Protein AF-A0A453DTL7-F1 (afdb_monomer)

Nearest PDB structures (foldseek):
  7zao-assembly2_B  TM=3.816E-01  e=9.076E-02  Brachyspira pilosicoli
  5bka-assembly2_E  TM=5.381E-01  e=7.981E+00  Streptomyces coelicolor A3(2)
  5npy-assembly1_A  TM=2.103E-01  e=2.756E+00  Helicobacter pylori G27

Radius of gyration: 17.61 Å; Cα contacts (8 Å, |Δi|>4): 319; chains: 1; bounding box: 48×35×59 Å

Structure (mmCIF, N/CA/C/O backbone):
data_AF-A0A453DTL7-F1
#
_entry.id   AF-A0A453DTL7-F1
#
loop_
_atom_site.group_PDB
_atom_site.id
_atom_site.type_symbol
_atom_site.label_atom_id
_atom_site.label_alt_id
_atom_site.label_comp_id
_atom_site.label_asym_id
_atom_site.label_entity_id
_atom_site.label_seq_id
_atom_site.pdbx_PDB_ins_code
_atom_site.Cartn_x
_atom_site.Cartn_y
_atom_site.Cartn_z
_atom_site.occupancy
_atom_site.B_iso_or_equiv
_atom_site.auth_seq_id
_atom_site.auth_comp_id
_atom_site.auth_asym_id
_atom_site.auth_atom_id
_atom_site.pdbx_PDB_model_num
ATOM 1 N N . LYS A 1 1 ? 37.326 -7.568 -4.468 1.00 31.36 1 LYS A N 1
ATOM 2 C CA . LYS A 1 1 ? 36.162 -8.487 -4.521 1.00 31.36 1 LYS A CA 1
ATOM 3 C C . LYS A 1 1 ? 35.370 -8.318 -3.227 1.00 31.36 1 LYS A C 1
ATOM 5 O O . LYS A 1 1 ? 35.712 -8.954 -2.245 1.00 31.36 1 LYS A O 1
ATOM 10 N N . PHE A 1 2 ? 34.378 -7.429 -3.206 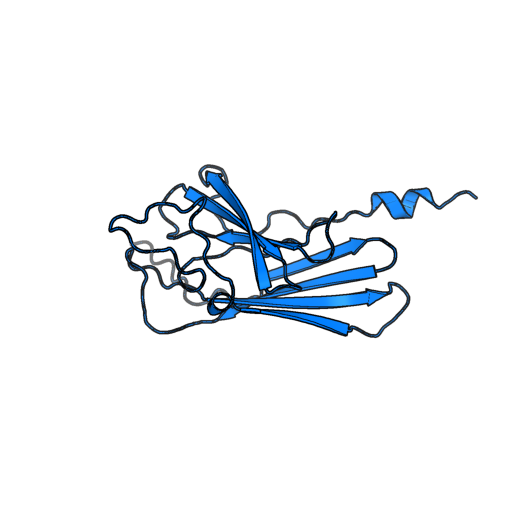1.00 27.44 2 PHE A N 1
ATOM 11 C CA . PHE A 1 2 ? 33.428 -7.337 -2.096 1.00 27.44 2 PHE A CA 1
ATOM 12 C C . PHE A 1 2 ? 32.193 -8.141 -2.488 1.00 27.44 2 PHE A C 1
ATOM 14 O O . PHE A 1 2 ? 31.321 -7.650 -3.198 1.00 27.44 2 PHE A O 1
ATOM 21 N N . GLY A 1 3 ? 32.184 -9.417 -2.111 1.00 32.81 3 GLY A N 1
ATOM 22 C CA . GLY A 1 3 ? 30.976 -10.226 -2.146 1.00 32.81 3 GLY A CA 1
ATOM 23 C C . GLY A 1 3 ? 30.148 -9.876 -0.922 1.00 32.81 3 GLY A C 1
ATOM 24 O O . GLY A 1 3 ? 30.320 -10.493 0.123 1.00 32.81 3 GLY A O 1
ATOM 25 N N . ILE A 1 4 ? 29.288 -8.866 -1.030 1.00 35.31 4 ILE A N 1
ATOM 26 C CA . ILE A 1 4 ? 28.167 -8.745 -0.100 1.00 35.31 4 ILE A CA 1
ATOM 27 C C . ILE A 1 4 ? 27.134 -9.737 -0.624 1.00 35.31 4 ILE A C 1
ATOM 29 O O . ILE A 1 4 ? 26.392 -9.435 -1.555 1.00 35.31 4 ILE A O 1
ATOM 33 N N . GLY A 1 5 ? 27.169 -10.961 -0.098 1.00 32.22 5 GLY A N 1
ATOM 34 C CA . GLY A 1 5 ? 26.092 -11.920 -0.296 1.00 32.22 5 GLY A CA 1
ATOM 35 C C . GLY A 1 5 ? 24.823 -11.330 0.307 1.00 32.22 5 GLY A C 1
ATOM 36 O O . GLY A 1 5 ? 24.683 -11.280 1.525 1.00 32.22 5 GLY A O 1
ATOM 37 N N . VAL A 1 6 ? 23.915 -10.853 -0.544 1.00 43.00 6 VAL A N 1
ATOM 38 C CA . VAL A 1 6 ? 22.593 -10.325 -0.159 1.00 43.00 6 VAL A CA 1
ATOM 39 C C . VAL A 1 6 ? 21.593 -11.479 0.004 1.00 43.00 6 VAL A C 1
ATOM 41 O O . VAL A 1 6 ? 20.401 -11.336 -0.245 1.00 43.00 6 VAL A O 1
ATOM 44 N N . ASP A 1 7 ? 22.073 -12.655 0.406 1.00 35.25 7 ASP A N 1
ATOM 45 C CA . ASP A 1 7 ? 21.286 -13.889 0.357 1.00 35.25 7 ASP A CA 1
ATOM 46 C C . ASP A 1 7 ? 20.542 -14.182 1.666 1.00 35.25 7 ASP A C 1
ATOM 48 O O . ASP A 1 7 ? 19.931 -15.239 1.796 1.00 35.25 7 ASP A O 1
ATOM 52 N N . ASN A 1 8 ? 20.547 -13.267 2.646 1.00 33.91 8 ASN A N 1
ATOM 53 C CA . ASN A 1 8 ? 19.852 -13.515 3.914 1.00 33.91 8 ASN A CA 1
ATOM 54 C C . ASN A 1 8 ? 19.381 -12.263 4.674 1.00 33.91 8 ASN A C 1
ATOM 56 O O . ASN A 1 8 ? 19.462 -12.193 5.900 1.00 33.91 8 ASN A O 1
ATOM 60 N N . ILE A 1 9 ? 18.824 -11.275 3.967 1.00 40.41 9 ILE A N 1
ATOM 61 C CA . ILE A 1 9 ? 17.863 -10.374 4.615 1.00 40.41 9 ILE A CA 1
ATOM 62 C C . ILE A 1 9 ? 16.555 -11.160 4.650 1.00 40.41 9 ILE A C 1
ATOM 64 O O . ILE A 1 9 ? 15.926 -11.363 3.609 1.00 40.41 9 ILE A O 1
ATOM 68 N N . TYR A 1 10 ? 16.190 -11.684 5.824 1.00 35.97 10 TYR A N 1
ATOM 69 C CA . TYR A 1 10 ? 14.863 -12.250 6.062 1.00 35.97 10 TYR A CA 1
ATOM 70 C C . TYR A 1 10 ? 13.825 -11.356 5.385 1.00 35.97 10 TYR A C 1
ATOM 72 O O . TYR A 1 10 ? 13.902 -10.136 5.515 1.00 35.97 10 TYR A O 1
ATOM 80 N N . ALA A 1 11 ? 12.880 -11.953 4.655 1.00 47.69 11 ALA A N 1
ATOM 81 C CA . ALA A 1 11 ? 11.751 -11.246 4.063 1.00 47.69 11 ALA A CA 1
ATOM 82 C C . ALA A 1 11 ? 10.871 -10.685 5.190 1.00 47.69 11 ALA A C 1
ATOM 84 O O . ALA A 1 11 ? 9.817 -11.234 5.503 1.00 47.69 11 ALA A O 1
ATOM 85 N N . GLN A 1 12 ? 11.346 -9.645 5.872 1.00 51.72 12 GLN A N 1
ATOM 86 C CA . GLN A 1 12 ? 10.596 -8.932 6.875 1.00 51.72 12 GLN A CA 1
ATOM 87 C C . GLN A 1 12 ? 9.501 -8.212 6.095 1.00 51.72 12 GLN A C 1
ATOM 89 O O . GLN A 1 12 ? 9.812 -7.348 5.274 1.00 51.72 12 GLN A O 1
ATOM 94 N N . PRO A 1 13 ? 8.228 -8.609 6.258 1.00 59.41 13 PRO A N 1
ATOM 95 C CA . PRO A 1 13 ? 7.153 -7.925 5.572 1.00 59.41 13 PRO A CA 1
ATOM 96 C C . PRO A 1 13 ? 7.202 -6.467 6.004 1.00 59.41 13 PRO A C 1
ATOM 98 O O . PRO A 1 13 ? 7.270 -6.171 7.203 1.00 59.41 13 PRO A O 1
ATOM 101 N N . PHE A 1 14 ? 7.203 -5.570 5.027 1.00 75.88 14 PHE A N 1
ATOM 102 C CA . PHE A 1 14 ? 7.163 -4.154 5.312 1.00 75.88 14 PHE A CA 1
ATOM 103 C C . PHE A 1 14 ? 5.792 -3.832 5.900 1.00 75.88 14 PHE A C 1
ATOM 105 O O . PHE A 1 14 ? 4.758 -4.273 5.390 1.00 75.88 14 PHE A O 1
ATOM 112 N N . ARG A 1 15 ? 5.780 -3.106 7.012 1.00 85.81 15 ARG A N 1
ATOM 113 C CA . ARG A 1 15 ? 4.569 -2.816 7.775 1.00 85.81 15 ARG A CA 1
ATOM 114 C C . ARG A 1 15 ? 4.510 -1.339 8.092 1.00 85.81 15 ARG A C 1
ATOM 116 O O . ARG A 1 15 ? 5.548 -0.725 8.315 1.00 85.81 15 ARG A O 1
ATOM 123 N N . ASP A 1 16 ? 3.295 -0.826 8.177 1.00 86.75 16 ASP A N 1
ATOM 124 C CA . ASP A 1 16 ? 3.039 0.502 8.713 1.00 86.75 16 ASP A CA 1
ATOM 125 C C . ASP A 1 16 ? 1.757 0.505 9.553 1.00 86.75 16 ASP A C 1
ATOM 127 O O . ASP A 1 16 ? 0.886 -0.366 9.413 1.00 86.75 16 ASP A O 1
ATOM 131 N N . ILE A 1 17 ? 1.676 1.453 10.481 1.00 87.88 17 ILE A N 1
ATOM 132 C CA . ILE A 1 17 ? 0.571 1.609 11.417 1.00 87.88 17 ILE A CA 1
ATOM 133 C C . ILE A 1 17 ? 0.214 3.087 11.534 1.00 87.88 17 ILE A C 1
ATOM 135 O O . ILE A 1 17 ? 1.070 3.934 11.754 1.00 87.88 17 ILE A O 1
ATOM 139 N N . ALA A 1 18 ? -1.075 3.390 11.440 1.00 86.44 18 ALA A N 1
ATOM 140 C CA . ALA A 1 18 ? -1.596 4.734 11.635 1.00 86.44 18 ALA A CA 1
ATOM 141 C C . ALA A 1 18 ? -2.765 4.696 12.617 1.00 86.44 18 ALA A C 1
ATOM 143 O O . ALA A 1 18 ? -3.529 3.730 12.664 1.00 86.44 18 ALA A O 1
ATOM 144 N N . ILE A 1 19 ? -2.920 5.758 13.403 1.00 86.06 19 ILE A N 1
ATOM 145 C CA . ILE A 1 19 ? -4.034 5.904 14.340 1.00 86.06 19 ILE A CA 1
ATOM 146 C C . ILE A 1 19 ? -4.783 7.187 13.990 1.00 86.06 19 ILE A C 1
ATOM 148 O O . ILE A 1 19 ? -4.197 8.264 13.980 1.00 86.06 19 ILE A O 1
ATOM 152 N N . SER A 1 20 ? -6.081 7.073 13.714 1.00 82.00 20 SER A N 1
ATOM 153 C CA . SER A 1 20 ? -6.952 8.184 13.303 1.00 82.00 20 SER A CA 1
ATOM 154 C C . SER A 1 20 ? -8.392 7.909 13.751 1.00 82.00 20 SER A C 1
ATOM 156 O O . SER A 1 20 ? -8.862 6.782 13.639 1.00 82.00 20 SER A O 1
ATOM 158 N N . ASN A 1 21 ? -9.077 8.911 14.313 1.00 82.50 21 ASN A N 1
ATOM 159 C CA . ASN A 1 21 ? -10.491 8.853 14.732 1.00 82.50 21 ASN A CA 1
ATOM 160 C C . ASN A 1 21 ? -10.942 7.615 15.555 1.00 82.50 21 ASN A C 1
ATOM 162 O O . ASN A 1 21 ? -11.946 6.978 15.260 1.00 82.50 21 ASN A O 1
ATOM 166 N N . GLY A 1 22 ? -10.211 7.246 16.603 1.00 86.00 22 GLY A N 1
ATOM 167 C CA . GLY A 1 22 ? -10.459 6.084 17.461 1.00 86.00 22 GLY A CA 1
ATOM 168 C C . GLY A 1 22 ? -10.081 4.727 16.852 1.00 86.00 22 GLY A C 1
ATOM 169 O O . GLY A 1 22 ? -10.309 3.693 17.489 1.00 86.00 22 GLY A O 1
ATOM 170 N N . VAL A 1 23 ? -9.510 4.705 15.645 1.00 89.12 23 VAL A N 1
ATOM 171 C CA . VAL A 1 23 ? -9.221 3.488 14.878 1.00 89.12 23 VAL A CA 1
ATOM 172 C C . VAL A 1 23 ? -7.721 3.341 14.657 1.00 89.12 23 VAL A C 1
ATOM 174 O O . VAL A 1 23 ? -7.034 4.262 14.219 1.00 89.12 23 VAL A O 1
ATOM 177 N N . ILE A 1 24 ? -7.218 2.143 14.942 1.00 90.31 24 ILE A N 1
ATOM 178 C CA . ILE A 1 24 ? -5.875 1.707 14.575 1.00 90.31 24 ILE A CA 1
ATOM 179 C C . ILE A 1 24 ? -5.977 1.040 13.206 1.00 90.31 24 ILE A C 1
ATOM 181 O O . ILE A 1 24 ? -6.709 0.058 13.042 1.00 90.31 24 ILE A O 1
ATOM 185 N N . ARG A 1 25 ? -5.238 1.567 12.234 1.00 91.81 25 ARG A N 1
ATOM 186 C CA . ARG A 1 25 ? -5.065 1.011 10.893 1.00 91.81 25 ARG A CA 1
ATOM 187 C C . ARG A 1 25 ?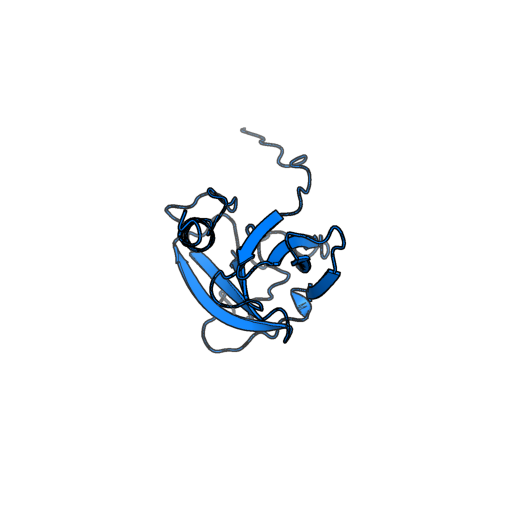 -3.680 0.399 10.788 1.00 91.81 25 ARG A C 1
ATOM 189 O O . ARG A 1 25 ? -2.702 0.976 11.248 1.00 91.81 25 ARG A O 1
ATOM 196 N N . PHE A 1 26 ? -3.613 -0.775 10.189 1.00 91.44 26 PHE A N 1
ATOM 197 C CA . PHE A 1 26 ? -2.389 -1.535 10.003 1.00 91.44 26 PHE A CA 1
ATOM 198 C C . PHE A 1 26 ? -2.309 -1.985 8.546 1.00 91.44 26 PHE A C 1
ATOM 200 O O . PHE A 1 26 ? -3.306 -2.449 7.988 1.00 91.44 26 PHE A O 1
ATOM 207 N N . VAL A 1 27 ? -1.134 -1.864 7.937 1.00 91.81 27 VAL A N 1
ATOM 208 C CA . VAL A 1 27 ? -0.861 -2.354 6.585 1.00 91.81 27 VAL A CA 1
ATOM 209 C C . VAL A 1 27 ? 0.339 -3.290 6.597 1.00 91.81 27 VAL A C 1
ATOM 211 O O . VAL A 1 27 ? 1.337 -3.055 7.274 1.00 91.81 27 VAL A O 1
ATOM 214 N N . GLU A 1 28 ? 0.234 -4.363 5.826 1.00 91.75 28 GLU A N 1
ATOM 215 C CA . GLU A 1 28 ? 1.311 -5.304 5.549 1.00 91.75 28 GLU A CA 1
ATOM 216 C C . GLU A 1 28 ? 1.503 -5.350 4.039 1.00 91.75 28 GLU A C 1
ATOM 218 O O . GLU A 1 28 ? 0.563 -5.626 3.290 1.00 91.75 28 GLU A O 1
ATOM 223 N N . LEU A 1 29 ? 2.729 -5.095 3.603 1.00 89.25 29 LEU A N 1
ATOM 224 C CA . LEU A 1 29 ? 3.163 -5.259 2.230 1.00 89.25 29 LEU A CA 1
ATOM 225 C C . LEU A 1 29 ? 4.090 -6.470 2.184 1.00 89.25 29 LEU A C 1
ATOM 227 O O . LEU A 1 29 ? 5.168 -6.486 2.785 1.00 89.25 29 LEU A O 1
ATOM 231 N N . LYS A 1 30 ? 3.652 -7.501 1.464 1.00 87.62 30 LYS A N 1
ATOM 232 C CA . LYS A 1 30 ? 4.455 -8.696 1.203 1.00 87.62 30 LYS A CA 1
ATOM 233 C C . LYS A 1 30 ? 5.027 -8.638 -0.197 1.00 87.62 30 LYS A C 1
ATOM 235 O O . LYS A 1 30 ? 4.261 -8.537 -1.155 1.00 87.62 30 LYS A O 1
ATOM 240 N N . SER A 1 31 ? 6.341 -8.796 -0.296 1.00 79.06 31 SER A N 1
ATOM 241 C CA . SER A 1 31 ? 6.998 -9.131 -1.552 1.00 79.06 31 SER A CA 1
ATOM 242 C C . SER A 1 31 ? 6.551 -10.529 -1.985 1.00 79.06 31 SER A C 1
ATOM 244 O O . SER A 1 31 ? 6.839 -11.532 -1.329 1.00 79.06 31 SER A O 1
ATOM 246 N N . CYS A 1 32 ? 5.831 -10.612 -3.090 1.00 69.12 32 CYS A N 1
ATOM 247 C CA . CYS A 1 32 ? 5.630 -11.838 -3.834 1.00 69.12 32 CYS A CA 1
ATOM 248 C C . CYS A 1 32 ? 6.885 -12.068 -4.680 1.00 69.12 32 CYS A C 1
ATOM 250 O O . CYS A 1 32 ? 7.224 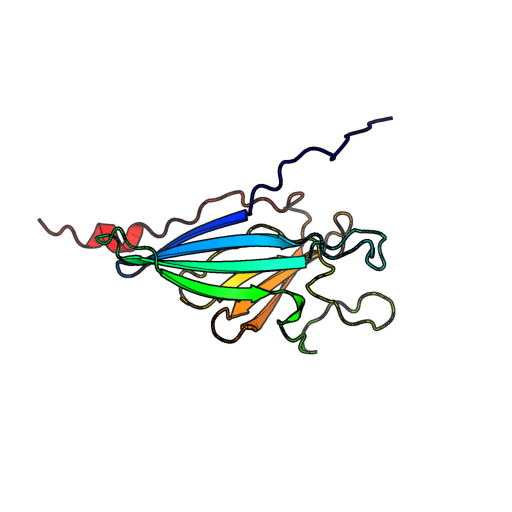-11.252 -5.537 1.00 69.12 32 CYS A O 1
ATOM 252 N N . ARG A 1 33 ? 7.580 -13.192 -4.468 1.00 58.97 33 ARG A N 1
ATOM 253 C CA . ARG A 1 33 ? 8.5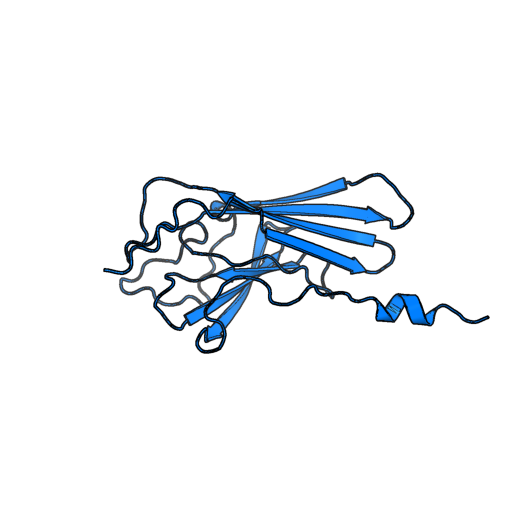83 -13.672 -5.430 1.00 58.97 33 ARG A CA 1
ATOM 254 C C . ARG A 1 33 ? 7.846 -14.145 -6.688 1.00 58.97 33 ARG A C 1
ATOM 256 O O . ARG A 1 33 ? 7.631 -15.339 -6.870 1.00 58.97 33 ARG A O 1
ATOM 263 N N . CYS A 1 34 ? 7.374 -13.213 -7.509 1.00 51.12 34 CYS A N 1
ATOM 264 C CA . CYS A 1 34 ? 6.711 -13.532 -8.765 1.00 51.12 34 CYS A CA 1
ATOM 265 C C . CYS A 1 34 ? 7.761 -13.796 -9.849 1.00 51.12 34 CYS A C 1
ATOM 267 O O . CYS A 1 34 ? 8.149 -12.897 -10.583 1.00 51.12 34 CYS A O 1
ATOM 269 N N . SER A 1 35 ? 8.141 -15.073 -9.956 1.00 48.66 35 SER A N 1
ATOM 270 C CA . SER A 1 35 ? 8.786 -15.744 -11.097 1.00 48.66 35 SER A CA 1
ATOM 271 C C . SER A 1 35 ? 10.184 -15.277 -11.521 1.00 48.66 35 SER A C 1
ATOM 273 O O . SER A 1 35 ? 10.578 -14.128 -11.357 1.00 48.66 35 SER A O 1
ATOM 275 N N . ASP A 1 36 ? 10.931 -16.201 -12.122 1.00 53.09 36 ASP A N 1
ATOM 276 C CA . ASP A 1 36 ? 12.316 -16.094 -12.609 1.00 53.09 36 ASP A CA 1
ATOM 277 C C . ASP A 1 36 ? 12.562 -15.011 -13.686 1.00 53.09 36 ASP A C 1
ATOM 279 O O . ASP A 1 36 ? 13.609 -14.974 -14.338 1.00 53.09 36 ASP A O 1
ATOM 283 N N . THR A 1 37 ? 11.603 -14.112 -13.906 1.00 54.16 37 THR A N 1
ATOM 284 C CA . THR A 1 37 ? 11.654 -13.083 -14.935 1.00 54.16 37 THR A CA 1
ATOM 285 C C . THR A 1 37 ? 12.284 -11.806 -14.400 1.00 54.16 37 THR A C 1
ATOM 287 O O . THR A 1 37 ? 11.725 -11.094 -13.565 1.00 54.16 37 THR A O 1
ATOM 290 N N . ARG A 1 38 ? 13.464 -11.488 -14.926 1.00 63.75 38 ARG A N 1
ATOM 291 C CA . ARG A 1 38 ? 14.112 -10.195 -14.718 1.00 63.75 38 ARG A CA 1
ATOM 292 C C . ARG A 1 38 ? 13.393 -9.121 -15.530 1.00 63.75 38 ARG A C 1
ATOM 294 O O . ARG A 1 38 ? 12.922 -9.380 -16.638 1.00 63.75 38 ARG A O 1
ATOM 301 N N . ASN A 1 39 ? 13.341 -7.905 -15.002 1.00 65.50 39 ASN A N 1
ATOM 302 C CA . ASN A 1 39 ? 12.958 -6.752 -15.803 1.00 65.50 39 ASN A CA 1
ATOM 303 C C . ASN A 1 39 ? 14.055 -6.417 -16.834 1.00 65.50 39 ASN A C 1
ATOM 305 O O . ASN A 1 39 ? 15.124 -7.028 -16.859 1.00 65.50 39 ASN A O 1
ATOM 309 N N . GLU A 1 40 ? 13.808 -5.422 -17.684 1.00 64.62 40 GLU A N 1
ATOM 310 C CA . GLU A 1 40 ? 14.709 -5.023 -18.780 1.00 64.62 40 GLU A CA 1
ATOM 311 C C . GLU A 1 40 ? 16.118 -4.615 -18.317 1.00 64.62 40 GLU A C 1
ATOM 313 O O . GLU A 1 40 ? 17.061 -4.602 -19.105 1.00 64.62 40 GLU A O 1
ATOM 318 N N . LYS A 1 41 ? 16.285 -4.297 -17.028 1.00 64.81 41 LYS A N 1
ATOM 319 C CA . LYS A 1 41 ? 17.572 -3.960 -16.408 1.00 64.81 41 LYS A CA 1
ATOM 320 C C . LYS A 1 41 ? 18.268 -5.154 -15.754 1.00 64.81 41 LYS A C 1
ATOM 322 O O . LYS A 1 41 ? 19.341 -4.979 -15.175 1.00 64.81 41 LYS A O 1
ATOM 327 N N . GLY A 1 42 ? 17.694 -6.351 -15.859 1.00 64.38 42 GLY A N 1
ATOM 328 C CA . GLY A 1 42 ? 18.213 -7.560 -15.229 1.00 64.38 42 GLY A CA 1
ATOM 329 C C . GLY A 1 42 ? 17.857 -7.680 -13.743 1.00 64.38 42 GLY A C 1
ATOM 330 O O . GLY A 1 42 ? 18.375 -8.579 -13.084 1.00 64.38 42 GLY A O 1
ATOM 331 N N . VAL A 1 43 ? 17.002 -6.798 -13.214 1.00 66.00 43 VAL A N 1
ATOM 332 C CA . VAL A 1 43 ? 16.602 -6.781 -11.800 1.00 66.00 43 VAL A CA 1
ATOM 333 C C . VAL A 1 43 ? 15.390 -7.684 -11.608 1.00 66.00 43 VAL A C 1
ATOM 335 O O . VAL A 1 43 ? 14.445 -7.643 -12.397 1.00 66.00 43 VAL A O 1
ATOM 338 N N . ILE A 1 44 ? 15.420 -8.520 -10.569 1.00 64.00 44 ILE A N 1
ATOM 339 C CA . ILE A 1 44 ? 14.270 -9.343 -10.188 1.00 64.00 44 ILE A CA 1
ATOM 340 C C . ILE A 1 44 ? 13.235 -8.404 -9.574 1.00 64.00 44 ILE A C 1
ATOM 342 O O . ILE A 1 44 ? 13.437 -7.873 -8.481 1.00 64.00 44 ILE A O 1
ATOM 346 N N . GLY A 1 45 ? 12.152 -8.173 -10.312 1.00 63.91 4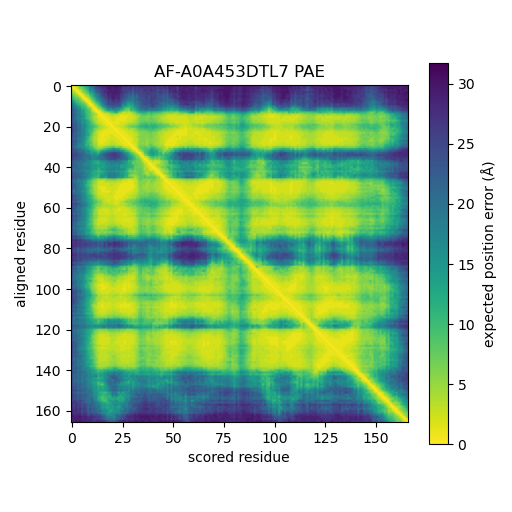5 GLY A N 1
ATOM 347 C CA . GLY A 1 45 ? 10.994 -7.477 -9.783 1.00 63.91 45 GLY A CA 1
ATOM 348 C C . GLY A 1 45 ? 10.380 -8.286 -8.651 1.00 63.91 45 GLY A C 1
ATOM 349 O O . GLY A 1 45 ? 10.273 -9.509 -8.736 1.00 63.91 45 GLY A O 1
ATOM 350 N N . GLN A 1 46 ? 10.022 -7.606 -7.569 1.00 69.50 46 GLN A N 1
ATOM 351 C CA . GLN A 1 46 ? 9.285 -8.227 -6.485 1.00 69.50 46 GLN A CA 1
ATOM 352 C C . GLN A 1 46 ? 7.853 -7.755 -6.653 1.00 69.50 46 GLN A C 1
ATOM 354 O O . GLN A 1 46 ? 7.540 -6.595 -6.385 1.00 69.50 46 GLN A O 1
ATOM 359 N N . GLY A 1 47 ? 6.982 -8.643 -7.129 1.00 78.44 47 GLY A N 1
ATOM 360 C CA . GLY A 1 47 ? 5.555 -8.381 -7.047 1.00 78.44 47 GLY A CA 1
ATOM 361 C C . GLY A 1 47 ? 5.192 -8.035 -5.610 1.00 78.44 47 GLY A C 1
ATOM 362 O O . GLY A 1 47 ? 5.885 -8.435 -4.677 1.00 78.44 47 GLY A O 1
ATOM 363 N N . TRP A 1 48 ? 4.121 -7.287 -5.395 1.00 86.19 48 TRP A N 1
ATOM 364 C CA . TRP A 1 48 ? 3.711 -6.930 -4.042 1.00 86.19 48 TRP A CA 1
ATOM 365 C C . TRP A 1 48 ? 2.235 -7.210 -3.821 1.00 86.19 48 TRP A C 1
ATOM 367 O O . TRP A 1 48 ? 1.402 -7.120 -4.723 1.00 86.19 48 TRP A O 1
ATOM 377 N N . THR A 1 49 ? 1.917 -7.571 -2.583 1.00 91.00 49 THR A N 1
ATOM 378 C CA . THR A 1 49 ? 0.548 -7.663 -2.085 1.00 91.00 49 THR A CA 1
ATOM 379 C C . THR A 1 49 ? 0.422 -6.779 -0.859 1.00 91.00 49 THR A C 1
ATOM 381 O O . THR A 1 49 ? 1.081 -7.023 0.152 1.00 91.00 49 THR A O 1
ATOM 384 N N . ILE A 1 50 ? -0.450 -5.780 -0.940 1.00 92.25 50 ILE A N 1
ATOM 385 C CA . ILE A 1 50 ? -0.876 -4.971 0.198 1.00 92.25 50 ILE A CA 1
ATOM 386 C C . ILE A 1 50 ? -2.066 -5.663 0.829 1.00 92.25 50 ILE A C 1
ATOM 388 O O . ILE A 1 50 ? -3.021 -6.031 0.147 1.00 92.25 50 ILE A O 1
ATOM 392 N N . THR A 1 51 ? -2.044 -5.813 2.142 1.00 94.75 51 THR A N 1
ATOM 393 C CA . THR A 1 51 ? -3.242 -6.115 2.916 1.00 94.75 51 THR A CA 1
ATOM 394 C C . THR A 1 51 ? -3.386 -5.093 4.026 1.00 94.75 51 THR A C 1
ATOM 396 O O . THR A 1 51 ? -2.394 -4.678 4.620 1.00 94.75 51 THR A O 1
ATOM 399 N N . THR A 1 52 ? -4.617 -4.673 4.298 1.00 94.88 52 THR A N 1
ATOM 400 C CA . THR A 1 52 ? -4.924 -3.754 5.391 1.00 94.88 52 THR A CA 1
ATOM 401 C C . THR A 1 52 ? -5.851 -4.380 6.412 1.00 94.88 52 THR A C 1
ATOM 403 O O . THR A 1 52 ? -6.692 -5.232 6.111 1.00 94.88 52 THR A O 1
ATOM 406 N N . TRP A 1 53 ? -5.692 -3.932 7.649 1.00 95.44 53 TRP A N 1
ATOM 407 C CA . TRP A 1 53 ? -6.514 -4.308 8.781 1.00 95.44 53 TRP A CA 1
ATOM 408 C C . TRP A 1 53 ? -6.860 -3.072 9.590 1.00 95.44 53 TRP A C 1
ATOM 410 O O . TRP A 1 53 ? -6.114 -2.091 9.615 1.00 95.44 53 TRP A O 1
ATOM 420 N N . SER A 1 54 ? -7.972 -3.142 10.311 1.00 94.12 54 SER A N 1
ATOM 421 C CA . SER A 1 54 ? -8.270 -2.147 11.327 1.00 94.12 54 SER A CA 1
ATOM 422 C C . SER A 1 54 ? -8.937 -2.732 12.562 1.00 94.12 54 SER A C 1
ATOM 424 O O . SER A 1 54 ? -9.595 -3.778 12.524 1.00 94.12 54 SER A O 1
ATOM 426 N N . ARG A 1 55 ? -8.756 -2.035 13.680 1.00 93.94 55 ARG A N 1
ATOM 427 C CA . ARG A 1 55 ? -9.466 -2.264 14.941 1.00 93.94 55 ARG A CA 1
ATOM 428 C C . ARG A 1 55 ? -9.760 -0.930 15.609 1.00 93.94 55 ARG A C 1
ATOM 430 O O . ARG A 1 55 ? -8.986 0.013 15.473 1.00 93.94 55 ARG A O 1
ATOM 437 N N . ALA A 1 56 ? -10.838 -0.860 16.380 1.00 93.00 56 ALA A N 1
ATOM 438 C CA . ALA A 1 56 ? -11.012 0.242 17.321 1.00 93.00 56 ALA A CA 1
ATOM 439 C C . ALA A 1 56 ? -9.949 0.151 18.431 1.00 93.00 56 ALA A C 1
ATOM 441 O O . ALA A 1 56 ? -9.547 -0.955 18.807 1.00 93.00 56 ALA A O 1
ATOM 442 N N . ILE A 1 57 ? -9.523 1.288 18.989 1.00 88.06 57 ILE A N 1
ATOM 443 C CA . ILE A 1 57 ? -8.520 1.328 20.072 1.00 88.06 57 ILE A CA 1
ATOM 444 C C . ILE A 1 57 ? -8.965 0.461 21.263 1.00 88.06 57 ILE A C 1
ATOM 446 O O . ILE A 1 57 ? -8.179 -0.326 21.787 1.00 88.06 57 ILE A O 1
ATOM 450 N N . PHE A 1 58 ? -10.250 0.522 21.619 1.00 89.12 58 PHE A N 1
ATOM 451 C CA . PHE A 1 58 ? -10.833 -0.217 22.746 1.00 89.12 58 PHE A CA 1
ATOM 452 C C . PHE A 1 58 ? -11.253 -1.662 22.422 1.00 89.12 58 PHE A C 1
ATOM 454 O O . PHE A 1 58 ? -11.768 -2.359 23.291 1.00 89.12 58 PHE A O 1
ATOM 461 N N . SER A 1 59 ? -11.072 -2.133 21.184 1.00 91.94 59 SER A N 1
ATOM 462 C CA . SER A 1 59 ? -11.478 -3.480 20.761 1.00 91.94 59 SER A CA 1
ATOM 463 C C . SER A 1 59 ? -10.268 -4.348 20.494 1.00 91.94 59 SER A C 1
ATOM 465 O O . SER A 1 59 ? -9.404 -3.937 19.739 1.00 91.94 59 SER A O 1
ATOM 467 N N . ASN A 1 60 ? -10.248 -5.586 20.986 1.00 91.62 60 ASN A N 1
ATOM 468 C CA . ASN A 1 60 ? -9.166 -6.536 20.699 1.00 91.62 60 ASN A CA 1
ATOM 469 C C . ASN A 1 60 ? -9.295 -7.264 19.352 1.00 91.62 60 ASN A C 1
ATOM 471 O O . ASN A 1 60 ? -8.422 -8.055 18.995 1.00 91.62 60 ASN A O 1
ATOM 475 N N . LYS A 1 61 ? -10.364 -7.003 18.594 1.00 95.06 61 LYS A N 1
ATOM 476 C CA . LYS A 1 61 ? -10.665 -7.697 17.339 1.00 95.06 61 LYS A CA 1
ATOM 477 C C . LYS A 1 61 ? -10.127 -6.918 16.142 1.00 95.06 61 LYS A C 1
ATOM 479 O O . LYS A 1 61 ? -10.586 -5.811 15.862 1.00 95.06 61 LYS A O 1
ATOM 484 N N . TRP A 1 62 ? -9.186 -7.524 15.424 1.00 94.94 62 TRP A N 1
ATOM 485 C CA . TRP A 1 62 ? -8.712 -7.033 14.132 1.00 94.94 62 TRP A CA 1
ATOM 486 C C . TRP A 1 62 ? -9.632 -7.493 13.007 1.00 94.94 62 TRP A C 1
ATOM 488 O O . TRP A 1 62 ? -9.986 -8.666 12.928 1.00 94.94 62 TRP A O 1
ATOM 498 N N . ASN A 1 63 ? -9.967 -6.576 12.106 1.00 95.06 63 ASN A N 1
ATOM 499 C CA . ASN A 1 63 ? -10.753 -6.858 10.914 1.00 95.06 63 ASN A CA 1
ATOM 500 C C . ASN A 1 63 ? -9.862 -6.660 9.697 1.00 95.06 63 ASN A C 1
ATOM 502 O O . ASN A 1 63 ? -9.349 -5.561 9.488 1.00 95.06 63 ASN A O 1
ATOM 506 N N . LYS A 1 64 ? -9.688 -7.707 8.891 1.00 96.12 64 LYS A N 1
ATOM 507 C CA . LYS A 1 64 ? -9.080 -7.572 7.567 1.00 96.12 64 LYS A CA 1
ATOM 508 C C . LYS A 1 64 ? -10.011 -6.724 6.694 1.00 96.12 64 LYS A C 1
ATOM 510 O O . LYS A 1 64 ? -11.210 -6.987 6.665 1.00 96.12 64 LYS A O 1
ATOM 515 N N . LYS A 1 65 ? -9.472 -5.699 6.037 1.00 94.62 65 LYS A N 1
ATOM 516 C CA . LYS A 1 65 ? -10.232 -4.743 5.223 1.00 94.62 65 LYS A CA 1
ATOM 517 C C . LYS A 1 65 ? -10.076 -5.048 3.742 1.00 94.62 65 LYS A C 1
ATOM 519 O O . LYS A 1 65 ? -10.987 -5.614 3.151 1.00 94.62 65 LYS A O 1
ATOM 524 N N . PHE A 1 66 ? -8.912 -4.748 3.175 1.00 95.50 66 PHE A N 1
ATOM 525 C CA . PHE A 1 66 ? -8.669 -4.891 1.743 1.00 95.50 66 PHE A CA 1
ATOM 526 C C . PHE A 1 66 ? -7.389 -5.675 1.467 1.00 95.50 66 PHE A C 1
ATOM 528 O O . PHE A 1 66 ? -6.471 -5.704 2.290 1.00 95.50 66 PHE A O 1
ATOM 535 N N . THR A 1 67 ? -7.330 -6.315 0.299 1.00 94.75 67 THR A N 1
ATOM 536 C CA . THR A 1 67 ? -6.117 -6.937 -0.236 1.00 94.75 67 THR A CA 1
ATOM 537 C C . THR A 1 67 ? -5.978 -6.551 -1.703 1.00 94.75 67 THR A C 1
ATOM 539 O O . THR A 1 67 ? -6.860 -6.859 -2.498 1.00 94.75 67 THR A O 1
ATOM 542 N N . VAL A 1 68 ? -4.856 -5.930 -2.060 1.00 92.44 68 VAL A N 1
ATOM 543 C CA . VAL A 1 68 ? -4.541 -5.506 -3.429 1.00 92.44 68 VAL A CA 1
ATOM 544 C C . VAL A 1 68 ? -3.215 -6.122 -3.849 1.00 92.44 68 VAL A C 1
ATOM 546 O O . VAL A 1 68 ? -2.240 -6.079 -3.100 1.00 92.44 68 VAL A O 1
ATOM 549 N N . LYS A 1 69 ? -3.187 -6.704 -5.047 1.00 90.12 69 LYS A N 1
ATOM 550 C CA . LYS A 1 69 ? -1.978 -7.242 -5.678 1.00 90.12 69 LYS A CA 1
ATOM 551 C C . LYS A 1 69 ? -1.503 -6.293 -6.768 1.00 90.12 69 LYS A C 1
ATOM 553 O O . LYS A 1 69 ? -2.340 -5.698 -7.441 1.00 90.12 69 LYS A O 1
ATOM 558 N N . ALA A 1 70 ? -0.193 -6.223 -6.973 1.00 84.50 70 ALA A N 1
ATOM 559 C CA . ALA A 1 70 ? 0.421 -5.400 -8.010 1.00 84.50 70 ALA A CA 1
ATOM 560 C C . ALA A 1 70 ? -0.200 -5.622 -9.404 1.00 84.50 70 ALA A C 1
ATOM 562 O O . ALA A 1 70 ? -0.560 -4.650 -10.061 1.00 84.50 70 ALA A O 1
ATOM 563 N N . ASP A 1 71 ? -0.411 -6.884 -9.799 1.00 81.69 71 ASP A N 1
ATOM 564 C CA . ASP A 1 71 ? -0.980 -7.273 -11.104 1.00 81.69 71 ASP A CA 1
ATOM 565 C C . ASP A 1 71 ? -2.413 -6.773 -11.330 1.00 81.69 71 ASP A C 1
ATOM 567 O O . ASP A 1 71 ? -2.858 -6.628 -12.466 1.00 81.69 71 ASP A O 1
ATOM 571 N N . ASN A 1 72 ? -3.146 -6.517 -10.244 1.00 82.38 72 ASN A N 1
ATOM 572 C CA . ASN A 1 72 ? -4.535 -6.077 -10.311 1.00 82.38 72 ASN A CA 1
ATOM 573 C C . ASN A 1 72 ? -4.655 -4.555 -10.422 1.00 82.38 72 ASN A C 1
ATOM 575 O O . ASN A 1 72 ? -5.739 -4.068 -10.729 1.00 82.38 72 ASN A O 1
ATOM 579 N N . VAL A 1 73 ? -3.585 -3.803 -10.138 1.00 81.88 73 VAL A N 1
ATOM 580 C CA . VAL A 1 73 ? -3.638 -2.343 -10.191 1.00 81.88 73 VAL A CA 1
ATOM 581 C C . VAL A 1 73 ? -3.500 -1.901 -11.643 1.00 81.88 73 VAL A C 1
ATOM 583 O O . VAL A 1 73 ? -2.429 -2.078 -12.234 1.00 81.88 73 VAL A O 1
ATOM 586 N N . PRO A 1 74 ? -4.550 -1.302 -12.235 1.00 74.00 74 PRO A N 1
ATOM 587 C CA . PRO A 1 74 ? -4.497 -0.863 -13.609 1.00 74.00 74 PRO A CA 1
ATOM 588 C C . PRO A 1 74 ? -3.416 0.197 -13.765 1.00 74.00 74 PRO A C 1
ATOM 590 O O . PRO A 1 74 ? -3.253 1.120 -12.966 1.00 74.00 74 PRO A O 1
ATOM 593 N N . VAL A 1 75 ? -2.676 0.041 -14.846 1.00 67.12 75 VAL A N 1
ATOM 594 C CA . VAL A 1 75 ? -1.671 0.992 -15.287 1.00 67.12 75 VAL A CA 1
ATOM 595 C C . VAL A 1 75 ? -2.444 2.023 -16.150 1.00 67.12 75 VAL A C 1
ATOM 597 O O . VAL A 1 75 ? -3.253 1.628 -16.990 1.00 67.12 75 VAL A O 1
ATOM 600 N N . THR A 1 76 ? -2.333 3.329 -15.906 1.00 64.00 76 THR A N 1
ATOM 601 C CA . THR A 1 76 ? -3.087 4.389 -16.622 1.00 64.00 76 THR A CA 1
ATOM 602 C C . THR A 1 76 ? -2.124 5.414 -17.207 1.00 64.00 76 THR A C 1
ATOM 604 O O . THR A 1 76 ? -1.246 5.906 -16.508 1.00 64.00 76 THR A O 1
ATOM 607 N N . ASP A 1 77 ? -2.249 5.721 -18.501 1.00 58.16 77 ASP A N 1
ATOM 608 C CA . ASP A 1 77 ? -1.165 6.273 -19.342 1.00 58.16 77 ASP A CA 1
ATOM 609 C C . ASP A 1 77 ? -0.606 7.658 -18.946 1.00 58.16 77 ASP A C 1
ATOM 611 O O . ASP A 1 77 ? 0.330 8.150 -19.572 1.00 58.16 77 ASP A O 1
ATOM 615 N N . SER A 1 78 ? -1.122 8.312 -17.907 1.00 52.38 78 SER A N 1
ATOM 616 C CA . SER A 1 78 ? -0.945 9.748 -17.705 1.00 52.38 78 SER A CA 1
ATOM 617 C C . SER A 1 78 ? 0.313 10.201 -16.957 1.00 52.38 78 SER A C 1
ATOM 619 O O . SER A 1 78 ? 0.411 11.397 -16.702 1.00 52.38 78 SER A O 1
ATOM 621 N N . SER A 1 79 ? 1.281 9.344 -16.593 1.00 52.03 79 SER A N 1
ATOM 622 C CA . SER A 1 79 ? 2.535 9.784 -15.923 1.00 52.03 79 SER A CA 1
ATOM 623 C C . SER A 1 79 ? 3.628 8.698 -15.822 1.00 52.03 79 SER A C 1
ATOM 625 O O . SER A 1 79 ? 4.319 8.597 -14.804 1.00 52.03 79 SER A O 1
ATOM 627 N N . TYR A 1 80 ? 3.804 7.849 -16.839 1.00 60.19 80 TYR A N 1
ATOM 628 C CA . TYR A 1 80 ? 4.854 6.822 -16.782 1.00 60.19 80 TYR A CA 1
ATOM 629 C C . TYR A 1 80 ? 6.240 7.360 -17.136 1.00 60.19 80 TYR A C 1
ATOM 631 O O . TYR A 1 80 ? 6.374 8.201 -18.026 1.00 60.19 80 TYR A O 1
ATOM 639 N N . PRO A 1 81 ? 7.306 6.820 -16.518 1.00 52.56 81 PRO A N 1
ATOM 640 C CA . PRO A 1 81 ? 8.594 6.833 -17.180 1.00 52.56 81 PRO A CA 1
ATOM 641 C C . PRO A 1 81 ? 8.457 6.031 -18.469 1.00 52.56 81 PRO A C 1
ATOM 643 O O . PRO A 1 81 ? 8.079 4.859 -18.443 1.00 52.56 81 PRO A O 1
ATOM 646 N N . ASN A 1 82 ? 8.780 6.648 -19.599 1.00 52.91 82 ASN A N 1
ATOM 647 C CA . ASN A 1 82 ? 9.061 5.893 -20.808 1.00 52.91 82 ASN A CA 1
ATOM 648 C C . ASN A 1 82 ? 10.281 5.016 -20.511 1.00 52.91 82 ASN A C 1
ATOM 650 O O . ASN A 1 82 ? 11.424 5.464 -20.614 1.00 52.91 82 ASN A O 1
ATOM 654 N N . VAL A 1 83 ? 10.047 3.781 -20.069 1.00 50.50 83 VAL A N 1
ATOM 655 C CA . VAL A 1 83 ? 11.103 2.779 -20.001 1.00 50.50 83 VAL A CA 1
ATOM 656 C C . VAL A 1 83 ? 11.551 2.576 -21.448 1.00 50.50 83 VAL A C 1
ATOM 658 O O . VAL A 1 83 ? 10.712 2.398 -22.335 1.00 50.50 83 VAL A O 1
ATOM 661 N N . LEU A 1 84 ? 12.851 2.762 -21.707 1.00 39.91 84 LEU A N 1
ATOM 662 C CA . LEU A 1 84 ? 13.432 2.733 -23.054 1.00 39.91 84 LEU A CA 1
ATOM 663 C C . LEU A 1 84 ? 12.889 1.530 -23.843 1.00 39.91 84 LEU A C 1
ATOM 665 O O . LEU A 1 84 ? 13.183 0.394 -23.497 1.00 39.91 84 LEU A O 1
ATOM 669 N N . GLY A 1 85 ? 12.119 1.791 -24.905 1.00 44.94 85 GLY A N 1
ATOM 670 C CA . GLY A 1 85 ? 11.513 0.747 -25.742 1.00 44.94 85 GLY A CA 1
ATOM 671 C C . GLY A 1 85 ? 9.981 0.734 -25.800 1.00 44.94 85 GLY A C 1
ATOM 672 O O . GLY A 1 85 ? 9.420 -0.180 -26.395 1.00 44.94 85 GLY A O 1
ATOM 673 N N . GLY A 1 86 ? 9.289 1.720 -25.213 1.00 45.53 86 GLY A N 1
ATOM 674 C CA . GLY A 1 86 ? 7.833 1.881 -25.373 1.00 45.53 86 GLY A CA 1
ATOM 675 C C . GLY A 1 86 ? 6.991 0.866 -24.594 1.00 45.53 86 GLY A C 1
ATOM 676 O O . GLY A 1 86 ? 5.793 0.737 -24.840 1.00 45.53 86 GLY A O 1
ATOM 677 N N . LYS A 1 87 ? 7.600 0.138 -23.650 1.00 50.66 87 LYS A N 1
ATOM 678 C CA . LYS A 1 87 ? 6.907 -0.824 -22.791 1.00 50.66 87 LYS A CA 1
ATOM 679 C C . LYS A 1 87 ? 6.391 -0.160 -21.518 1.00 50.66 87 LYS A C 1
ATOM 681 O O . LYS A 1 87 ? 7.105 0.573 -20.835 1.00 50.66 87 LYS A O 1
ATOM 686 N N . ARG A 1 88 ? 5.126 -0.453 -21.204 1.00 57.88 88 ARG A N 1
ATOM 687 C CA . ARG A 1 88 ? 4.435 -0.027 -19.984 1.00 57.88 88 ARG A CA 1
ATOM 688 C C . ARG A 1 88 ? 5.108 -0.638 -18.756 1.00 57.88 88 ARG A C 1
ATOM 690 O O . ARG A 1 88 ? 5.437 -1.823 -18.746 1.00 57.88 88 ARG A O 1
ATOM 697 N N . LEU A 1 89 ? 5.282 0.165 -17.715 1.00 63.50 89 LEU A N 1
ATOM 698 C CA . LEU A 1 89 ? 5.855 -0.282 -16.453 1.00 63.50 89 LEU A CA 1
ATOM 699 C C . LEU A 1 89 ? 4.829 -1.146 -15.703 1.00 63.50 89 LEU A C 1
ATOM 701 O O . LEU A 1 89 ? 3.722 -0.697 -15.419 1.00 63.50 89 LEU A O 1
ATOM 705 N N . SER A 1 90 ? 5.200 -2.394 -15.425 1.00 73.12 90 SER A N 1
ATOM 706 C CA . SER A 1 90 ? 4.364 -3.361 -14.709 1.00 73.12 90 SER A CA 1
ATOM 707 C C . SER A 1 90 ? 4.710 -3.318 -13.221 1.00 73.12 90 SER A C 1
ATOM 709 O O . SER A 1 90 ? 5.883 -3.458 -12.863 1.00 73.12 90 SER A O 1
ATOM 711 N N . TRP A 1 91 ? 3.729 -3.070 -12.348 1.00 74.94 91 TRP A N 1
ATOM 712 C CA . TRP A 1 91 ? 3.964 -2.866 -10.908 1.00 74.94 91 TRP A CA 1
ATOM 713 C C . TRP A 1 91 ? 4.462 -4.111 -10.176 1.00 74.94 91 TRP A C 1
ATOM 715 O O . TRP A 1 91 ? 4.994 -4.008 -9.075 1.00 74.94 91 TRP A O 1
ATOM 725 N N . ASP A 1 92 ? 4.314 -5.283 -10.771 1.00 73.81 92 ASP A N 1
ATOM 726 C CA . ASP A 1 92 ? 4.884 -6.537 -10.295 1.00 73.81 92 ASP A CA 1
ATOM 727 C C . ASP A 1 92 ? 6.384 -6.674 -10.599 1.00 73.81 92 ASP A C 1
ATOM 729 O O . ASP A 1 92 ? 7.065 -7.516 -10.018 1.00 73.81 92 ASP A O 1
ATOM 733 N N . LYS A 1 93 ? 6.921 -5.817 -11.479 1.00 75.38 93 LYS A N 1
ATOM 734 C CA . LYS A 1 93 ? 8.309 -5.869 -11.968 1.00 75.38 93 LYS A CA 1
ATOM 735 C C . LYS A 1 93 ? 9.211 -4.762 -11.423 1.00 75.38 93 LYS A C 1
ATOM 737 O O . LYS A 1 93 ? 10.314 -4.548 -11.938 1.00 75.38 93 LYS A O 1
ATOM 742 N N . VAL A 1 94 ? 8.757 -4.060 -10.387 1.00 78.25 94 VAL A N 1
ATOM 743 C CA . VAL A 1 94 ? 9.530 -3.021 -9.694 1.00 78.25 94 VAL A CA 1
ATOM 744 C C . VAL A 1 94 ? 10.101 -3.529 -8.378 1.00 78.25 94 VAL A C 1
ATOM 746 O O . VAL A 1 94 ? 9.588 -4.457 -7.759 1.00 78.25 94 VAL A O 1
ATOM 749 N N . VAL A 1 95 ? 11.172 -2.882 -7.934 1.00 79.44 95 VAL A N 1
ATOM 750 C CA . VAL A 1 95 ? 11.600 -2.926 -6.538 1.00 79.44 95 VAL A CA 1
ATOM 751 C C . VAL A 1 95 ? 10.749 -1.918 -5.776 1.00 79.44 95 VAL A C 1
ATOM 753 O O . VAL A 1 95 ? 10.594 -0.783 -6.227 1.00 79.44 95 VAL A O 1
ATOM 756 N N . HIS A 1 96 ? 10.201 -2.308 -4.632 1.00 81.06 96 HIS A N 1
ATOM 757 C CA . HIS A 1 96 ? 9.356 -1.439 -3.821 1.00 81.06 96 HIS A CA 1
ATOM 758 C C . HIS A 1 96 ? 9.956 -1.199 -2.433 1.00 81.06 96 HIS A C 1
ATOM 760 O O . HIS A 1 96 ? 10.694 -2.030 -1.904 1.00 81.06 96 HIS A O 1
ATOM 766 N N . GLY A 1 97 ? 9.623 -0.057 -1.839 1.00 80.38 97 GLY A N 1
ATOM 767 C CA . GLY A 1 97 ? 9.886 0.225 -0.432 1.00 80.38 97 GLY A CA 1
ATOM 768 C C . G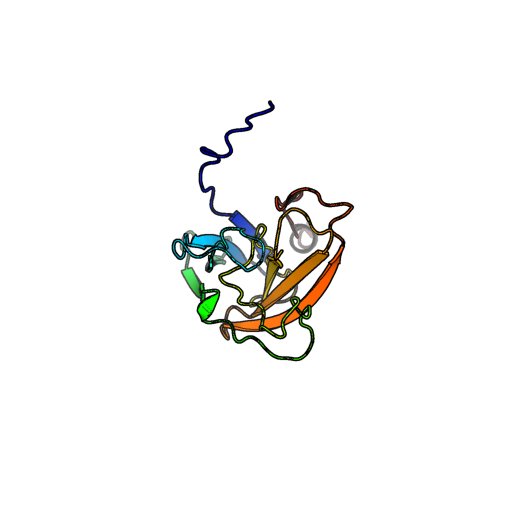LY A 1 97 ? 8.750 -0.197 0.483 1.00 80.38 97 GLY A C 1
ATOM 769 O O . GLY A 1 97 ? 7.805 -0.876 0.068 1.00 80.38 97 GLY A O 1
ATOM 770 N N . ALA A 1 98 ? 8.863 0.209 1.745 1.00 83.25 98 ALA A N 1
ATOM 771 C CA . ALA A 1 98 ? 7.805 0.003 2.720 1.00 83.25 98 ALA A CA 1
ATOM 772 C C . ALA A 1 98 ? 6.531 0.791 2.371 1.00 83.25 98 ALA A C 1
ATOM 774 O O . ALA A 1 98 ? 6.623 1.859 1.757 1.00 83.25 98 ALA A O 1
ATOM 775 N N . PRO A 1 99 ? 5.346 0.283 2.759 1.00 88.88 99 PRO A N 1
ATOM 776 C CA . PRO A 1 99 ? 4.108 1.019 2.601 1.00 88.88 99 PRO A CA 1
ATOM 777 C C . PRO A 1 99 ? 4.046 2.170 3.610 1.00 88.88 99 PRO A C 1
ATOM 779 O O . PRO A 1 99 ? 4.665 2.121 4.672 1.00 88.88 99 PRO A O 1
ATOM 782 N N . THR A 1 100 ? 3.239 3.177 3.309 1.00 89.44 100 THR A N 1
ATOM 783 C CA . THR A 1 100 ? 2.861 4.226 4.260 1.00 89.44 100 THR A CA 1
ATOM 784 C C . THR A 1 100 ? 1.365 4.487 4.149 1.00 89.44 100 THR A C 1
ATOM 786 O O . THR A 1 100 ? 0.858 4.741 3.058 1.00 89.44 100 THR A O 1
ATOM 789 N N . LEU A 1 101 ? 0.635 4.403 5.256 1.00 90.12 101 LEU A N 1
ATOM 790 C CA . LEU A 1 101 ? -0.790 4.715 5.312 1.00 90.12 101 LEU A CA 1
ATOM 791 C C . LEU A 1 101 ? -1.002 6.224 5.180 1.00 90.12 101 LEU A C 1
ATOM 793 O O . LEU A 1 101 ? -0.341 7.019 5.843 1.00 90.12 101 LEU A O 1
ATOM 797 N N . SER A 1 102 ? -1.973 6.633 4.364 1.00 88.75 102 SER A N 1
ATOM 798 C CA . SER A 1 102 ? -2.392 8.032 4.348 1.00 88.75 102 SER A CA 1
ATOM 799 C C . SER A 1 102 ? -3.044 8.411 5.678 1.00 88.75 102 SER A C 1
ATOM 801 O O . SER A 1 102 ? -3.919 7.710 6.197 1.00 88.75 102 SER A O 1
ATOM 803 N N . LEU A 1 103 ? -2.628 9.545 6.242 1.00 84.38 103 LEU A N 1
ATOM 804 C CA . LEU A 1 103 ? -3.231 10.108 7.453 1.00 84.38 103 LEU A CA 1
ATOM 805 C C . LEU A 1 103 ? -4.576 10.792 7.170 1.00 84.38 103 LEU A C 1
ATOM 807 O O . LEU A 1 103 ? -5.394 10.902 8.078 1.00 84.38 103 LEU A O 1
ATOM 811 N N . CYS A 1 104 ? -4.803 11.229 5.928 1.00 84.69 104 CYS A N 1
ATOM 812 C CA . CYS A 1 104 ? -5.984 12.003 5.534 1.00 84.69 104 CYS A CA 1
ATOM 813 C C . CYS A 1 104 ? -7.040 11.172 4.799 1.00 84.69 104 CYS A C 1
ATOM 815 O O . CYS A 1 104 ? -8.209 11.539 4.809 1.00 84.69 104 CYS A O 1
ATOM 817 N N . ASP A 1 105 ? -6.631 10.074 4.165 1.00 88.56 105 ASP A N 1
ATOM 818 C CA . ASP A 1 105 ? -7.510 9.196 3.395 1.00 88.56 105 ASP A CA 1
ATOM 819 C C . ASP A 1 105 ? -7.374 7.764 3.925 1.00 88.56 105 ASP A C 1
ATOM 821 O O . ASP A 1 105 ? -6.276 7.208 4.009 1.00 88.56 105 ASP A O 1
ATOM 825 N N . GLU A 1 106 ? -8.487 7.170 4.347 1.00 87.88 106 GLU A N 1
ATOM 826 C CA . GLU A 1 106 ? -8.475 5.840 4.952 1.00 87.88 106 GLU A CA 1
ATOM 827 C C . GLU A 1 106 ? -8.166 4.724 3.955 1.00 87.88 106 GLU A C 1
ATOM 829 O O . GLU A 1 106 ? -7.641 3.679 4.355 1.00 87.88 106 GLU A O 1
ATOM 834 N N . ASP A 1 107 ? -8.435 4.971 2.675 1.00 92.69 107 ASP A N 1
ATOM 835 C CA . ASP A 1 107 ? -8.335 4.003 1.596 1.00 92.69 107 ASP A CA 1
ATOM 836 C C . ASP A 1 107 ? -7.080 4.218 0.736 1.00 92.69 107 ASP A C 1
ATOM 838 O O . ASP A 1 107 ? -6.939 3.574 -0.301 1.00 92.69 107 ASP A O 1
ATOM 842 N N . VAL A 1 108 ? -6.136 5.073 1.144 1.00 93.62 108 VAL A N 1
ATOM 843 C CA . VAL A 1 108 ? -4.892 5.305 0.390 1.00 93.62 108 VAL A CA 1
ATOM 844 C C . VAL A 1 108 ? -3.667 4.768 1.124 1.00 93.62 108 VAL A C 1
ATOM 846 O O . VAL A 1 108 ? -3.399 5.101 2.281 1.00 93.62 108 VAL A O 1
ATOM 849 N N . VAL A 1 109 ? -2.878 3.970 0.404 1.00 92.69 109 VAL A N 1
ATOM 850 C CA . VAL A 1 109 ? -1.543 3.514 0.810 1.00 92.69 109 VAL A CA 1
ATOM 851 C C . VAL A 1 109 ? -0.517 4.014 -0.196 1.00 92.69 109 VAL A C 1
ATOM 853 O O . VAL A 1 109 ? -0.688 3.856 -1.405 1.00 92.69 109 VAL A O 1
ATOM 856 N N . TYR A 1 110 ? 0.568 4.588 0.307 1.00 91.38 110 TYR A N 1
ATOM 857 C CA . TYR A 1 110 ? 1.702 5.015 -0.493 1.00 91.38 110 TYR A CA 1
ATOM 858 C C . TYR A 1 110 ? 2.774 3.930 -0.554 1.00 91.38 110 TYR A C 1
ATOM 860 O O . TYR A 1 110 ? 3.096 3.320 0.463 1.00 91.38 110 TYR A O 1
ATOM 868 N N . ILE A 1 111 ? 3.355 3.714 -1.732 1.00 88.25 111 ILE A N 1
ATOM 869 C CA . ILE A 1 111 ? 4.515 2.838 -1.934 1.00 88.25 111 ILE A CA 1
ATOM 870 C C . ILE A 1 111 ? 5.525 3.559 -2.818 1.00 88.25 111 ILE A C 1
ATOM 872 O O . ILE A 1 111 ? 5.165 4.117 -3.854 1.00 88.25 111 ILE A O 1
ATOM 876 N N . MET A 1 112 ? 6.801 3.510 -2.442 1.00 86.31 112 MET A N 1
ATOM 877 C CA . MET A 1 112 ? 7.882 3.897 -3.343 1.00 86.31 112 MET A CA 1
ATOM 878 C C . MET A 1 112 ? 8.238 2.732 -4.267 1.00 86.31 112 MET A C 1
ATOM 880 O O . MET A 1 112 ? 8.470 1.629 -3.786 1.00 86.31 112 MET A O 1
ATOM 884 N N . ALA A 1 113 ? 8.342 2.980 -5.568 1.00 82.25 113 ALA A N 1
ATOM 885 C CA . ALA A 1 113 ? 8.714 2.008 -6.589 1.00 82.25 113 ALA A CA 1
ATOM 886 C C . ALA A 1 113 ? 9.940 2.472 -7.388 1.00 82.25 113 ALA A C 1
ATOM 888 O O . ALA A 1 113 ? 10.078 3.653 -7.709 1.00 82.25 113 ALA A O 1
ATOM 889 N N . ARG A 1 114 ? 10.822 1.535 -7.743 1.00 80.25 114 ARG A N 1
ATOM 890 C CA . ARG A 1 114 ? 12.011 1.740 -8.583 1.00 80.25 114 ARG A CA 1
ATOM 891 C C . ARG A 1 114 ? 12.126 0.627 -9.616 1.00 80.25 114 ARG A C 1
ATOM 893 O O . ARG A 1 114 ? 11.846 -0.531 -9.326 1.00 80.25 114 ARG A O 1
ATOM 900 N N . LEU A 1 115 ? 12.596 0.961 -10.815 1.00 75.50 115 LEU A N 1
ATOM 901 C CA . LEU A 1 115 ? 12.914 -0.043 -11.839 1.00 75.50 115 LEU A CA 1
ATOM 902 C C . LEU A 1 115 ? 14.193 -0.815 -11.505 1.00 75.50 115 LEU A C 1
ATOM 904 O O . LEU A 1 115 ? 14.342 -1.977 -11.862 1.00 75.50 115 LEU A O 1
ATOM 908 N N . ASP A 1 116 ? 15.140 -0.151 -10.858 1.00 69.25 116 ASP A N 1
ATOM 909 C CA . ASP A 1 116 ? 16.459 -0.680 -10.550 1.00 69.25 116 ASP A CA 1
ATOM 910 C C . ASP A 1 116 ? 17.012 0.104 -9.346 1.00 69.25 116 ASP A C 1
ATOM 912 O O . ASP A 1 116 ? 16.565 1.215 -9.059 1.00 69.25 116 ASP A O 1
ATOM 916 N N . ILE A 1 117 ? 17.954 -0.486 -8.618 1.00 65.25 117 ILE A N 1
ATOM 917 C CA . ILE A 1 117 ? 18.654 0.143 -7.494 1.00 65.25 117 ILE A CA 1
ATOM 918 C C . ILE A 1 117 ? 19.701 1.168 -7.958 1.00 65.25 117 ILE A C 1
ATOM 920 O O . ILE A 1 117 ? 20.131 1.996 -7.161 1.00 65.25 117 ILE A O 1
ATOM 924 N N . ARG A 1 118 ? 20.121 1.109 -9.232 1.00 66.50 118 ARG A N 1
ATOM 925 C CA . ARG A 1 118 ? 21.159 1.982 -9.813 1.00 66.50 118 ARG A CA 1
ATOM 926 C C . ARG A 1 118 ? 20.666 3.380 -10.231 1.00 66.50 118 ARG A C 1
ATOM 928 O O . ARG A 1 118 ? 21.393 4.337 -9.980 1.00 66.50 118 ARG A O 1
ATOM 935 N N . PRO A 1 119 ? 19.509 3.543 -10.907 1.00 66.06 119 PRO A N 1
ATOM 936 C CA . PRO A 1 119 ? 19.034 4.855 -11.340 1.00 66.06 119 PRO A CA 1
ATOM 937 C C . PRO A 1 119 ? 18.604 5.728 -10.160 1.00 66.06 119 PRO A C 1
ATOM 939 O O . PRO A 1 119 ? 18.012 5.235 -9.204 1.00 66.06 119 PRO A O 1
ATOM 942 N N . THR A 1 120 ? 18.801 7.043 -10.284 1.00 68.25 120 THR A N 1
ATOM 943 C CA . THR A 1 120 ? 18.419 8.031 -9.261 1.00 68.25 120 THR A CA 1
ATOM 944 C C . THR A 1 120 ? 16.927 8.400 -9.272 1.00 68.25 120 THR A C 1
ATOM 946 O O . THR A 1 120 ? 16.527 9.429 -8.729 1.00 68.25 120 THR A O 1
ATOM 949 N N . VAL A 1 121 ? 16.085 7.590 -9.920 1.00 76.94 121 VAL A N 1
ATOM 950 C CA . VAL A 1 121 ? 14.666 7.886 -10.147 1.00 76.94 121 VAL A CA 1
ATOM 951 C C . VAL A 1 121 ? 13.790 6.831 -9.482 1.00 76.94 121 VAL A C 1
ATOM 953 O O . VAL A 1 121 ? 13.949 5.633 -9.719 1.00 76.94 121 VAL A O 1
ATOM 956 N N . ALA A 1 122 ? 12.823 7.299 -8.699 1.00 80.25 122 ALA A N 1
ATOM 957 C CA . ALA A 1 122 ? 11.750 6.505 -8.122 1.00 80.25 122 ALA A CA 1
ATOM 958 C C . ALA A 1 122 ? 10.383 7.119 -8.438 1.00 80.25 122 ALA A C 1
ATOM 960 O O . ALA A 1 122 ? 10.270 8.261 -8.890 1.00 80.25 122 ALA A O 1
ATOM 961 N N . TRP A 1 123 ? 9.336 6.352 -8.160 1.00 83.44 123 TRP A N 1
ATOM 962 C CA . TRP A 1 123 ? 7.950 6.795 -8.205 1.00 83.44 123 TRP A CA 1
ATOM 963 C C . TRP A 1 123 ? 7.303 6.574 -6.849 1.00 83.44 123 TRP A C 1
ATOM 965 O O . TRP A 1 123 ? 7.403 5.492 -6.281 1.00 83.44 123 TRP A O 1
ATOM 975 N N . MET A 1 124 ? 6.619 7.591 -6.344 1.00 86.50 124 MET A N 1
ATOM 976 C CA . MET A 1 124 ? 5.655 7.442 -5.263 1.00 86.50 124 MET A CA 1
ATOM 977 C C . MET A 1 124 ? 4.305 7.093 -5.873 1.00 86.50 124 MET A C 1
ATOM 979 O O . MET A 1 124 ? 3.767 7.863 -6.671 1.00 86.50 124 MET A O 1
ATOM 983 N N . LEU A 1 125 ? 3.782 5.932 -5.502 1.00 88.00 125 LEU A N 1
ATOM 984 C CA . LEU A 1 125 ? 2.484 5.420 -5.918 1.00 88.00 125 LEU A CA 1
ATOM 985 C C . LEU A 1 125 ? 1.501 5.651 -4.785 1.00 88.00 125 LEU A C 1
ATOM 987 O O . LEU A 1 125 ? 1.764 5.209 -3.673 1.00 88.00 125 LEU A O 1
ATOM 991 N N . ALA A 1 126 ? 0.385 6.313 -5.060 1.00 91.50 126 ALA A N 1
ATOM 992 C CA . ALA A 1 126 ? -0.758 6.362 -4.162 1.00 91.50 126 ALA A CA 1
ATOM 993 C C . ALA A 1 126 ? -1.784 5.344 -4.656 1.00 91.50 126 ALA A C 1
ATOM 995 O O . ALA A 1 126 ? -2.331 5.493 -5.748 1.00 91.50 126 ALA A O 1
ATOM 996 N N . ILE A 1 127 ? -2.021 4.295 -3.878 1.00 91.88 127 ILE A N 1
ATOM 997 C CA . ILE A 1 127 ? -2.903 3.190 -4.248 1.00 91.88 127 ILE A CA 1
ATOM 998 C C . ILE A 1 127 ? -4.185 3.321 -3.444 1.00 91.88 127 ILE A C 1
ATOM 1000 O O . ILE A 1 127 ? -4.139 3.295 -2.213 1.00 91.88 127 ILE A O 1
ATOM 1004 N N . ASN A 1 128 ? -5.316 3.434 -4.139 1.00 93.62 128 ASN A N 1
ATOM 1005 C CA . ASN A 1 128 ? -6.622 3.292 -3.523 1.00 93.62 128 ASN A CA 1
ATOM 1006 C C . ASN A 1 128 ? -6.875 1.798 -3.278 1.00 93.62 128 ASN A C 1
ATOM 1008 O O . ASN A 1 128 ? -7.081 1.028 -4.216 1.00 93.62 128 ASN A O 1
ATOM 1012 N N . ILE A 1 129 ? -6.823 1.371 -2.020 1.00 94.12 129 ILE A N 1
ATOM 1013 C CA . ILE A 1 129 ? -6.916 -0.044 -1.645 1.00 94.12 129 ILE A CA 1
ATOM 1014 C C . ILE A 1 129 ? -8.344 -0.591 -1.685 1.00 94.12 129 ILE A C 1
ATOM 1016 O O . ILE A 1 129 ? -8.509 -1.806 -1.759 1.00 94.12 129 ILE A O 1
ATOM 1020 N N . ARG A 1 130 ? -9.358 0.279 -1.615 1.00 94.19 130 ARG A N 1
ATOM 1021 C CA . ARG A 1 130 ? -10.769 -0.111 -1.717 1.00 94.19 130 ARG A CA 1
ATOM 1022 C C . ARG A 1 130 ? -11.111 -0.484 -3.151 1.00 94.19 130 ARG A C 1
ATOM 1024 O O . ARG A 1 130 ? -11.660 -1.554 -3.385 1.00 94.19 130 ARG A O 1
ATOM 1031 N N . GLU A 1 131 ? -10.741 0.389 -4.083 1.00 91.88 131 GLU A N 1
ATOM 1032 C CA . GLU A 1 131 ? -11.013 0.228 -5.514 1.00 91.88 131 GLU A CA 1
ATOM 1033 C C . GLU A 1 131 ? -9.941 -0.611 -6.226 1.00 91.88 131 GLU A C 1
ATOM 1035 O O . GLU A 1 131 ? -10.149 -1.078 -7.341 1.00 91.88 131 GLU A O 1
ATOM 1040 N N . GLY A 1 132 ? -8.774 -0.803 -5.604 1.00 89.44 132 GLY A N 1
ATOM 1041 C CA . GLY A 1 132 ? -7.643 -1.495 -6.223 1.00 89.44 132 GLY A CA 1
ATOM 1042 C C . GLY A 1 132 ? -7.015 -0.707 -7.375 1.00 89.44 132 GLY A C 1
ATOM 1043 O O . GLY A 1 132 ? -6.480 -1.303 -8.305 1.00 89.44 132 GLY A O 1
ATOM 1044 N N . THR A 1 133 ? -7.083 0.625 -7.336 1.00 88.69 133 THR A N 1
ATOM 1045 C CA . THR A 1 133 ? -6.645 1.512 -8.424 1.00 88.69 133 THR A CA 1
ATOM 1046 C C . THR A 1 133 ? -5.472 2.402 -8.024 1.00 88.69 133 THR A C 1
ATOM 1048 O O . THR A 1 133 ? -5.193 2.625 -6.845 1.00 88.69 133 THR A O 1
ATOM 1051 N N . LEU A 1 134 ? -4.754 2.922 -9.022 1.00 87.25 134 LEU A N 1
ATOM 1052 C CA . LEU A 1 134 ? -3.718 3.928 -8.813 1.00 87.25 134 LEU A CA 1
ATOM 1053 C C . LEU A 1 134 ? -4.376 5.314 -8.731 1.00 87.25 134 LEU A C 1
ATOM 1055 O O . LEU A 1 134 ? -4.820 5.851 -9.742 1.00 87.25 134 LEU A O 1
ATOM 1059 N N . ALA A 1 135 ? -4.439 5.884 -7.529 1.00 88.81 135 ALA A N 1
ATOM 1060 C CA . ALA A 1 135 ? -5.039 7.194 -7.279 1.00 88.81 135 ALA A CA 1
ATOM 1061 C C . ALA A 1 135 ? -4.139 8.343 -7.755 1.00 88.81 135 ALA A C 1
ATOM 1063 O O . ALA A 1 135 ? -4.623 9.353 -8.259 1.00 88.81 135 ALA A O 1
ATOM 1064 N N . ALA A 1 136 ? -2.822 8.196 -7.592 1.00 86.56 136 ALA A N 1
ATOM 1065 C CA . ALA A 1 136 ? -1.842 9.165 -8.064 1.00 86.56 136 ALA A CA 1
ATOM 1066 C C . ALA A 1 136 ? -0.459 8.528 -8.222 1.00 86.56 136 ALA A C 1
ATOM 1068 O O . ALA A 1 136 ? -0.128 7.527 -7.584 1.00 86.56 136 ALA A O 1
ATOM 1069 N N . ILE A 1 137 ? 0.375 9.164 -9.039 1.00 84.38 137 ILE A N 1
ATOM 1070 C CA . ILE A 1 137 ? 1.779 8.812 -9.215 1.00 84.38 137 ILE A CA 1
ATOM 1071 C C . ILE A 1 137 ? 2.616 10.084 -9.298 1.00 84.38 137 ILE A C 1
ATOM 1073 O O . ILE A 1 137 ? 2.239 11.055 -9.955 1.00 84.38 137 ILE A O 1
ATOM 1077 N N . LYS A 1 138 ? 3.771 10.087 -8.633 1.00 84.44 138 LYS A N 1
ATOM 1078 C CA . LYS A 1 138 ? 4.722 11.196 -8.711 1.00 84.44 138 LYS A CA 1
ATOM 1079 C C . LYS A 1 138 ? 6.146 10.675 -8.805 1.00 84.44 138 LYS A C 1
ATOM 1081 O O . LYS A 1 138 ? 6.569 9.877 -7.977 1.00 84.44 138 LYS A O 1
ATOM 1086 N N . GLN A 1 139 ? 6.892 11.153 -9.795 1.00 82.06 139 GLN A N 1
ATOM 1087 C CA . GLN A 1 139 ? 8.327 10.895 -9.888 1.00 82.06 139 GLN A CA 1
ATOM 1088 C C . GLN A 1 139 ? 9.074 11.642 -8.772 1.00 82.06 139 GLN A C 1
ATOM 1090 O O . GLN A 1 139 ? 8.794 12.814 -8.511 1.00 82.06 139 GLN A O 1
ATOM 1095 N N . CYS A 1 140 ? 10.033 10.980 -8.130 1.00 76.31 140 CYS A N 1
ATOM 1096 C CA . CYS A 1 140 ? 10.907 11.551 -7.110 1.00 76.31 140 CYS A CA 1
ATOM 1097 C C . CYS A 1 140 ? 12.374 11.136 -7.331 1.00 76.31 140 CYS A C 1
ATOM 1099 O O . CYS A 1 140 ? 12.661 10.091 -7.918 1.00 76.31 140 CYS A O 1
ATOM 1101 N N . SER A 1 141 ? 13.308 11.984 -6.886 1.00 74.25 141 SER A N 1
ATOM 1102 C CA . SER A 1 141 ? 14.747 11.689 -6.924 1.00 74.25 141 SER A CA 1
ATOM 1103 C C . SER A 1 141 ? 15.143 10.808 -5.741 1.00 74.25 141 SER A C 1
ATOM 1105 O O . SER A 1 141 ? 14.676 11.011 -4.619 1.00 74.25 141 SER A O 1
ATOM 1107 N N . THR A 1 142 ? 16.033 9.849 -5.984 1.00 66.12 142 THR A N 1
ATOM 1108 C CA . THR A 1 142 ? 16.574 8.937 -4.971 1.00 66.12 142 THR A CA 1
ATOM 1109 C C . THR A 1 142 ? 17.982 9.319 -4.526 1.00 66.12 142 THR A C 1
ATOM 1111 O O . THR A 1 142 ? 18.571 8.599 -3.726 1.00 66.12 142 THR A O 1
ATOM 1114 N N . GLU A 1 143 ? 18.529 10.444 -5.002 1.00 63.41 143 GLU A N 1
ATOM 1115 C CA . GLU A 1 143 ? 19.887 10.907 -4.656 1.00 63.41 143 GLU A CA 1
ATOM 1116 C C . GLU A 1 143 ? 20.087 11.072 -3.146 1.00 63.41 143 GLU A C 1
ATOM 1118 O O . GLU A 1 143 ? 21.174 10.837 -2.629 1.00 63.41 143 GLU A O 1
ATOM 1123 N N . LYS A 1 144 ? 19.021 11.429 -2.423 1.00 55.41 144 LYS A N 1
ATOM 1124 C CA . LYS A 1 144 ? 19.030 11.582 -0.961 1.00 55.41 144 LYS A CA 1
ATOM 1125 C C . LYS A 1 144 ? 18.541 10.339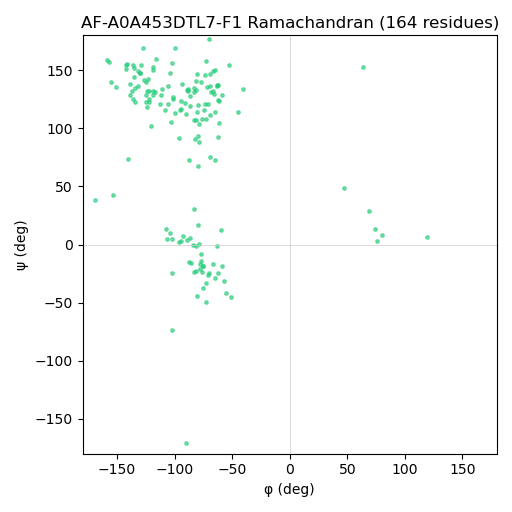 -0.211 1.00 55.41 144 LYS A C 1
ATOM 1127 O O . LYS A 1 144 ? 18.428 10.377 1.009 1.00 55.41 144 LYS A O 1
ATOM 1132 N N . MET A 1 145 ? 18.208 9.260 -0.919 1.00 58.06 145 MET A N 1
ATOM 1133 C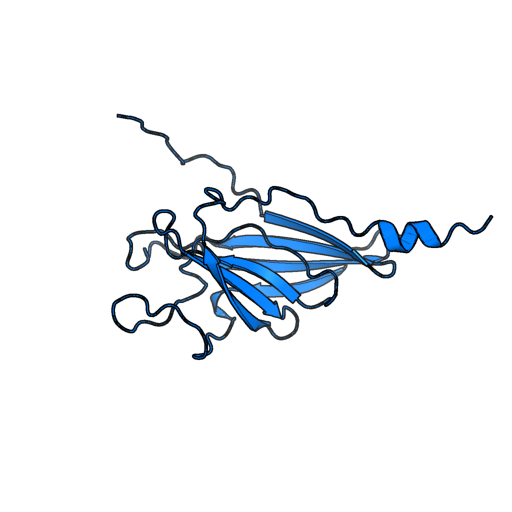 CA . MET A 1 145 ? 17.523 8.097 -0.357 1.00 58.06 145 MET A CA 1
ATOM 1134 C C . MET A 1 145 ? 18.106 6.801 -0.950 1.00 58.06 145 MET A C 1
ATOM 1136 O O . MET A 1 145 ? 17.486 6.174 -1.816 1.00 58.06 145 MET A O 1
ATOM 1140 N N . PRO A 1 146 ? 19.325 6.403 -0.526 1.00 52.28 146 PRO A N 1
ATOM 1141 C CA . PRO A 1 146 ? 20.015 5.236 -1.079 1.00 52.28 146 PRO A CA 1
ATOM 1142 C C . PRO A 1 146 ? 19.275 3.920 -0.788 1.00 52.28 146 PRO A C 1
ATOM 1144 O O . PRO A 1 146 ? 19.338 3.000 -1.598 1.00 52.28 146 PRO A O 1
ATOM 1147 N N . GLY A 1 147 ? 18.524 3.851 0.317 1.00 58.28 147 GLY A N 1
ATOM 1148 C CA . GLY A 1 147 ? 17.683 2.710 0.691 1.00 58.28 147 GLY A CA 1
ATOM 1149 C C . GLY A 1 147 ? 16.196 2.889 0.362 1.00 58.28 147 GLY A C 1
ATOM 1150 O O . GLY A 1 147 ? 15.735 3.977 0.020 1.00 58.28 147 GLY A O 1
ATOM 1151 N N . LEU A 1 148 ? 15.446 1.793 0.485 1.00 60.22 148 LEU A N 1
ATOM 1152 C CA . LEU A 1 148 ? 13.979 1.736 0.374 1.00 60.22 148 LEU A CA 1
ATOM 1153 C C . LEU A 1 148 ? 13.289 1.543 1.738 1.00 60.22 148 LEU A C 1
ATOM 1155 O O . LEU A 1 148 ? 12.070 1.374 1.816 1.00 60.22 148 LEU A O 1
ATOM 1159 N N . GLU A 1 149 ? 14.082 1.547 2.807 1.00 56.62 149 GLU A N 1
ATOM 1160 C CA . GLU A 1 149 ? 13.620 1.388 4.179 1.00 56.62 149 GLU A CA 1
ATOM 1161 C C . GLU A 1 149 ? 12.985 2.688 4.691 1.00 56.62 149 GLU A C 1
ATOM 1163 O O . GLU A 1 149 ? 13.495 3.781 4.415 1.00 56.62 149 GLU A O 1
ATOM 1168 N N . PRO A 1 150 ? 11.881 2.604 5.450 1.00 53.22 150 PRO A N 1
ATOM 1169 C CA . PRO A 1 150 ? 11.298 3.774 6.076 1.00 53.22 150 PRO A CA 1
ATOM 1170 C C . PRO A 1 150 ? 12.223 4.229 7.210 1.00 53.22 150 PRO A C 1
ATOM 1172 O O . PRO A 1 150 ? 12.483 3.491 8.155 1.00 53.22 150 PRO A O 1
ATOM 1175 N N . THR A 1 151 ? 12.712 5.466 7.143 1.00 47.62 151 THR A N 1
ATOM 1176 C CA . THR A 1 151 ? 13.543 6.071 8.203 1.00 47.62 151 THR A CA 1
ATOM 1177 C C . THR A 1 151 ? 12.706 6.567 9.395 1.00 47.62 151 THR A C 1
ATOM 1179 O O . THR A 1 151 ? 13.246 7.141 10.337 1.00 47.62 151 THR A O 1
ATOM 1182 N N . TYR A 1 152 ? 11.378 6.407 9.359 1.00 51.31 152 TYR A N 1
ATOM 1183 C CA . TYR A 1 152 ? 10.469 7.011 10.331 1.00 51.31 152 TYR A CA 1
ATOM 1184 C C . TYR A 1 152 ? 9.147 6.241 10.453 1.00 51.31 152 TYR A C 1
ATOM 1186 O O . TYR A 1 152 ? 8.581 5.819 9.448 1.00 51.31 152 TYR A O 1
ATOM 1194 N N . VAL A 1 153 ? 8.641 6.105 11.683 1.00 54.03 153 VAL A N 1
ATOM 1195 C CA . VAL A 1 153 ? 7.291 5.601 11.984 1.00 54.03 153 VAL A CA 1
ATOM 1196 C C . VAL A 1 153 ? 6.373 6.811 12.146 1.00 54.03 153 VAL A C 1
ATOM 1198 O O . VAL A 1 153 ? 6.576 7.622 13.051 1.00 54.03 153 VAL A O 1
ATOM 1201 N N . GLN A 1 154 ? 5.383 6.963 11.265 1.00 55.19 154 GLN A N 1
ATOM 1202 C CA . GLN A 1 154 ? 4.440 8.079 11.336 1.00 55.19 154 GLN A CA 1
ATOM 1203 C C . GLN A 1 154 ? 3.444 7.875 12.486 1.00 55.19 154 GLN A C 1
ATOM 1205 O O . GLN A 1 154 ? 2.621 6.970 12.462 1.00 55.19 154 GLN A O 1
ATOM 1210 N N . CYS A 1 155 ? 3.482 8.757 13.489 1.00 51.09 155 CYS A N 1
ATOM 1211 C CA . CYS A 1 155 ? 2.527 8.768 14.599 1.00 51.09 155 CYS A CA 1
ATOM 1212 C C . CYS A 1 155 ? 1.781 10.108 14.647 1.00 51.09 155 CYS A C 1
ATOM 1214 O O . CYS A 1 155 ? 2.293 11.092 15.180 1.00 51.09 155 CYS A O 1
ATOM 1216 N N . ALA A 1 156 ? 0.538 10.151 14.162 1.00 53.00 156 ALA A N 1
ATOM 1217 C CA . ALA A 1 156 ? -0.373 11.273 14.402 1.00 53.00 156 ALA A CA 1
ATOM 1218 C C . ALA A 1 156 ? -1.002 11.165 15.808 1.00 53.00 156 ALA A C 1
ATOM 1220 O O . ALA A 1 156 ? -2.189 10.901 15.974 1.00 53.00 156 ALA A O 1
ATOM 1221 N N . LEU A 1 157 ? -0.185 11.324 16.855 1.00 53.75 157 LEU A N 1
ATOM 1222 C CA . LEU A 1 157 ? -0.648 11.316 18.253 1.00 53.75 157 LEU A CA 1
ATOM 1223 C C . LEU A 1 157 ? -1.312 12.640 18.679 1.00 53.75 157 LEU A C 1
ATOM 1225 O O . LEU A 1 157 ? -1.994 12.683 19.703 1.00 53.75 157 LEU A O 1
ATOM 1229 N N . SER A 1 158 ? -1.109 13.729 17.930 1.00 50.91 158 SER A N 1
ATOM 1230 C CA . SER A 1 158 ? -1.399 15.086 18.413 1.00 50.91 158 SER A CA 1
ATOM 1231 C C . SER A 1 158 ? -2.891 15.414 18.540 1.00 50.91 158 SER A C 1
ATOM 1233 O O . SER A 1 158 ? -3.248 16.221 19.400 1.00 50.91 158 SER A O 1
ATOM 1235 N N . ASP A 1 159 ? -3.774 14.772 17.771 1.00 52.19 159 ASP A N 1
ATOM 1236 C CA . ASP A 1 159 ? -5.205 15.107 17.804 1.00 52.19 159 ASP A CA 1
ATOM 1237 C C . ASP A 1 159 ? -5.960 14.456 18.971 1.00 52.19 159 ASP A C 1
ATOM 1239 O O . ASP A 1 159 ? -6.947 15.011 19.455 1.00 52.19 159 ASP A O 1
ATOM 1243 N N . TYR A 1 160 ? -5.447 13.355 19.529 1.00 52.81 160 TYR A N 1
ATOM 1244 C CA . TYR A 1 160 ? -6.027 12.729 20.726 1.00 52.81 160 TYR A CA 1
ATOM 1245 C C . TYR A 1 160 ? -5.564 13.374 22.032 1.00 52.81 160 TYR A C 1
ATOM 1247 O O . TYR A 1 160 ? -6.265 13.301 23.040 1.00 52.81 160 TYR A O 1
ATOM 1255 N N . LEU A 1 161 ? -4.405 14.038 22.036 1.00 53.41 161 LEU A N 1
ATOM 1256 C CA . LEU A 1 161 ? -3.878 14.695 23.236 1.00 53.41 161 LEU A CA 1
ATOM 1257 C C . LEU A 1 161 ? -4.612 16.001 23.572 1.00 53.41 161 LEU A C 1
ATOM 1259 O O . LEU A 1 161 ? -4.578 16.449 24.717 1.00 53.41 161 LEU A O 1
ATOM 1263 N N . LYS A 1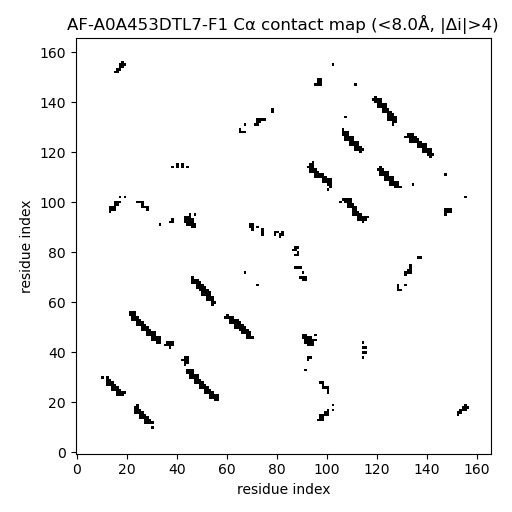 162 ? -5.334 16.588 22.610 1.00 50.94 162 LYS A N 1
ATOM 1264 C CA . LYS A 1 162 ? -6.099 17.829 22.810 1.00 50.94 162 LYS A CA 1
ATOM 1265 C C . LYS A 1 162 ? -7.417 17.636 23.570 1.00 50.94 162 LYS A C 1
ATOM 1267 O O . LYS A 1 162 ? -8.038 18.626 23.942 1.00 50.94 162 LYS A O 1
ATOM 1272 N N . GLN A 1 163 ? -7.842 16.398 23.841 1.00 51.06 163 GLN A N 1
ATOM 1273 C CA . GLN A 1 163 ? -9.110 16.133 24.538 1.00 51.06 163 GLN A CA 1
ATOM 1274 C C . GLN A 1 163 ? -9.009 16.082 26.070 1.00 51.06 163 GLN A C 1
ATOM 1276 O O . GLN A 1 163 ? -10.014 15.860 26.741 1.00 51.06 163 GLN A O 1
ATOM 1281 N N . ARG A 1 164 ? -7.842 16.346 26.671 1.00 45.69 164 ARG A N 1
ATOM 1282 C CA . ARG A 1 164 ? -7.726 16.412 28.135 1.00 45.69 164 ARG A CA 1
ATOM 1283 C C . ARG A 1 164 ? -8.032 17.822 28.654 1.00 45.69 164 ARG A C 1
ATOM 1285 O O . ARG A 1 164 ? -7.133 18.530 29.096 1.00 45.69 164 ARG A O 1
ATOM 1292 N N . LYS A 1 165 ? -9.305 18.227 28.626 1.00 49.62 165 LYS A N 1
ATOM 1293 C CA . LYS A 1 165 ? -9.788 19.257 29.560 1.00 49.62 165 LYS A CA 1
ATOM 1294 C C . LYS A 1 165 ? -10.083 18.553 30.886 1.00 49.62 165 LYS A C 1
ATOM 1296 O O . LYS A 1 165 ? -10.983 17.720 30.943 1.00 49.62 165 LYS A O 1
ATOM 1301 N N . ARG A 1 166 ? -9.223 18.793 31.879 1.00 44.69 166 ARG A N 1
ATOM 1302 C CA . ARG A 1 166 ? -9.519 18.508 33.289 1.00 44.69 166 ARG A CA 1
ATOM 1303 C C . ARG A 1 166 ? -10.594 19.463 33.782 1.00 44.69 166 ARG A C 1
ATOM 1305 O O . ARG A 1 166 ? -10.589 20.613 33.288 1.00 44.69 166 ARG A O 1
#

Solvent-accessible surface area (backbone atoms only — not comparable to full-atom values): 9891 Å² total; per-residue (Å²): 136,85,80,77,77,83,83,73,74,71,87,69,63,30,59,36,59,44,56,56,96,66,29,39,39,37,39,41,35,38,74,37,87,57,63,98,56,52,34,99,84,67,36,72,14,35,15,38,33,44,35,34,33,38,26,46,74,94,45,94,61,75,38,80,73,39,72,35,45,29,86,66,37,62,82,67,92,85,77,68,74,80,43,92,84,81,52,81,81,54,62,32,41,18,45,64,35,40,46,39,70,43,90,88,41,95,47,34,38,34,35,40,37,21,73,48,92,82,59,55,54,32,32,42,37,33,31,29,45,81,81,35,36,64,75,45,76,43,82,42,75,31,84,90,43,92,65,55,71,74,93,68,84,68,72,67,59,69,76,69,66,72,70,73,78,127

Sequence (166 aa):
KFGIGVDNIYAQPFRDIAISNGVIRFVELKSCRCSDTRNEKGVIGQGWTITTWSRAIFSNKWNKKFTVKADNVPVTDSSYPNVLGGKRLSWDKVVHGAPTLSLCDEDVVYIMARLDIRPTVAWMLAINIREGTLAAIKQCSTEKMPGLEPTYVQCALSDYLKQRKR

Foldseek 3Di:
DDPPPPPDPPQPFFKAWEDDDQKIKIKTKGFAQPDPDADPVRHRFTKIKIWMWMDGPPDPDIDTDFIATQQQADQDDDDDDCPPPNDGDRSSNWDKAHWDQDRVDRQWIWIWTHNDLPDQKIKIFIARRNVNYTPDIDIDGCPVPSDRYDPDHDYPPPVVVVPPPD

Mean predicted aligned error: 11.42 Å

Organism: Aegilops tauschii subsp. strangulata (NCBI:txid200361)

Secondary structure (DSSP, 8-state):
-------------EEEEEEETTEEEEEEEEEE---S-B-TTS-B--EEEEEEEEEETT----EEEEEEEGGGS---GGG---BTTTBPPPGGGSEEEEEEE-SS-TTEEEEEEES-SSSSEEEEEEEETTTTEEEEEEEEE-TT--S-S-S------HHHHTT---

pLDDT: mean 72.32, std 18.47, range [27.44, 96.12]

InterPro domains:
  IPR011676 Domain of unknown function DUF1618 [PF07762] (10-110)